Protein AF-A0A976EFM1-F1 (afdb_monomer_lite)

pLDDT: mean 87.57, std 13.15, range [35.78, 98.0]

Structure (mmCIF, N/CA/C/O backbone):
data_AF-A0A976EFM1-F1
#
_entry.id   AF-A0A976EFM1-F1
#
loop_
_atom_site.group_PDB
_atom_site.id
_atom_site.type_symbol
_atom_site.label_atom_id
_atom_site.label_alt_id
_atom_site.label_comp_id
_atom_site.label_asym_id
_atom_site.label_entity_id
_atom_site.label_seq_id
_atom_site.pdbx_PDB_ins_code
_atom_site.Cartn_x
_atom_site.Cartn_y
_atom_site.Cartn_z
_atom_site.occupancy
_atom_site.B_iso_or_equiv
_atom_site.auth_seq_id
_atom_site.auth_comp_id
_atom_site.auth_asym_id
_atom_site.auth_atom_id
_atom_site.pdbx_PDB_model_num
ATOM 1 N N . MET A 1 1 ? -1.343 -1.219 21.651 1.00 35.78 1 MET A N 1
ATOM 2 C CA . MET A 1 1 ? -0.055 -1.313 20.931 1.00 35.78 1 MET A CA 1
ATOM 3 C C . MET A 1 1 ? -0.316 -0.778 19.538 1.00 35.78 1 MET A C 1
ATOM 5 O O . MET A 1 1 ? -1.294 -1.251 18.976 1.00 35.78 1 MET A O 1
ATOM 9 N N . PRO A 1 2 ? 0.452 0.179 18.994 1.00 48.00 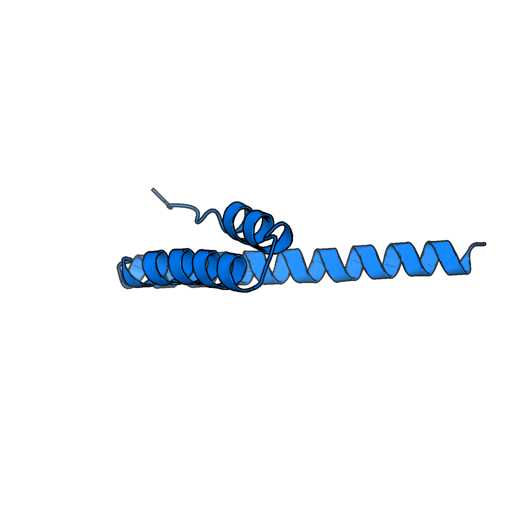2 PRO A N 1
ATOM 10 C CA . PRO A 1 2 ? 0.294 0.517 17.588 1.00 48.00 2 PRO A CA 1
ATOM 11 C C . PRO A 1 2 ? 0.798 -0.681 16.777 1.00 48.00 2 PRO A C 1
ATOM 13 O O . PRO A 1 2 ? 1.972 -1.049 16.844 1.00 48.00 2 PRO A O 1
ATOM 16 N N . THR A 1 3 ? -0.116 -1.366 16.102 1.00 56.88 3 THR A N 1
ATOM 17 C CA . THR A 1 3 ? 0.201 -2.372 15.089 1.00 56.88 3 THR A CA 1
ATOM 18 C C . THR A 1 3 ? 0.734 -1.635 13.873 1.00 56.88 3 THR A C 1
ATOM 20 O O . THR A 1 3 ? -0.043 -1.213 13.029 1.00 56.88 3 THR A O 1
ATOM 23 N N . SER A 1 4 ? 2.053 -1.454 13.794 1.00 75.88 4 SER A N 1
ATOM 24 C CA . SER A 1 4 ? 2.653 -0.913 12.575 1.00 75.88 4 SER A CA 1
ATOM 25 C C . SER A 1 4 ? 2.393 -1.879 11.417 1.00 75.88 4 SER A C 1
ATOM 27 O O . SER A 1 4 ? 2.712 -3.073 11.499 1.00 75.88 4 SER A O 1
ATOM 29 N N . PHE A 1 5 ? 1.799 -1.372 10.342 1.00 89.56 5 PHE A N 1
ATOM 30 C CA . PHE A 1 5 ? 1.465 -2.163 9.167 1.00 89.56 5 PHE A CA 1
ATOM 31 C C . PHE A 1 5 ? 2.711 -2.355 8.296 1.00 89.56 5 PHE A C 1
ATOM 33 O O . PHE A 1 5 ? 3.389 -1.409 7.895 1.00 89.56 5 PHE A O 1
ATOM 40 N N . ASN A 1 6 ? 3.039 -3.609 7.970 1.00 92.19 6 ASN A N 1
ATOM 41 C CA . ASN A 1 6 ? 4.269 -3.941 7.245 1.00 92.19 6 ASN A CA 1
ATOM 42 C C . ASN A 1 6 ? 4.135 -3.739 5.721 1.00 92.19 6 ASN A C 1
ATOM 44 O O . ASN A 1 6 ? 4.266 -4.680 4.935 1.00 92.19 6 ASN A O 1
ATOM 48 N N . PHE A 1 7 ? 3.886 -2.502 5.281 1.00 94.94 7 PHE A N 1
ATOM 49 C CA . PHE A 1 7 ? 3.750 -2.150 3.859 1.00 94.94 7 PHE A CA 1
ATOM 50 C C . PHE A 1 7 ? 4.990 -2.492 3.031 1.00 94.94 7 PHE A C 1
ATOM 52 O O . PHE A 1 7 ? 4.873 -2.875 1.867 1.00 94.94 7 PHE A O 1
ATOM 59 N N . ARG A 1 8 ? 6.179 -2.445 3.647 1.00 93.31 8 ARG A N 1
ATOM 60 C CA . ARG A 1 8 ? 7.444 -2.839 3.010 1.00 93.31 8 ARG A CA 1
ATOM 61 C C . ARG A 1 8 ? 7.405 -4.285 2.512 1.00 93.31 8 ARG A C 1
ATOM 63 O O . ARG A 1 8 ? 7.890 -4.548 1.416 1.00 93.31 8 ARG A O 1
ATOM 70 N N . GLN A 1 9 ? 6.815 -5.205 3.277 1.00 94.88 9 GLN A N 1
ATOM 71 C CA . GLN A 1 9 ? 6.680 -6.603 2.865 1.00 94.88 9 GLN A CA 1
ATOM 72 C C . GLN A 1 9 ? 5.772 -6.750 1.638 1.00 94.88 9 GLN A C 1
ATOM 74 O O . GLN A 1 9 ? 6.153 -7.426 0.683 1.00 94.88 9 GLN A O 1
ATOM 79 N N . TYR A 1 10 ? 4.599 -6.108 1.639 1.00 95.69 10 TYR A N 1
ATOM 80 C CA . TYR A 1 10 ? 3.677 -6.141 0.495 1.00 95.69 10 TYR A CA 1
ATOM 81 C C . TYR A 1 10 ? 4.311 -5.520 -0.754 1.00 95.69 10 TYR A C 1
ATOM 83 O O . TYR A 1 10 ? 4.248 -6.098 -1.837 1.00 95.69 10 TYR A O 1
ATOM 91 N N . HIS A 1 11 ? 4.996 -4.387 -0.594 1.00 94.00 11 HIS A N 1
ATOM 92 C CA . HIS A 1 11 ? 5.696 -3.708 -1.678 1.00 94.00 11 HIS A CA 1
ATOM 93 C C . HIS A 1 11 ? 6.815 -4.567 -2.278 1.00 94.00 11 HIS A C 1
ATOM 95 O O . HIS A 1 11 ? 6.864 -4.754 -3.493 1.00 94.00 11 HIS A O 1
ATOM 101 N N . TYR A 1 12 ? 7.669 -5.154 -1.434 1.00 94.62 12 TYR A N 1
ATOM 102 C CA . TYR A 1 12 ? 8.751 -6.026 -1.886 1.00 94.62 12 TYR A CA 1
ATOM 103 C C . TYR A 1 12 ? 8.220 -7.260 -2.625 1.00 94.62 12 TYR A C 1
ATOM 105 O O . TYR A 1 12 ? 8.717 -7.586 -3.701 1.00 94.62 12 TYR A O 1
ATOM 113 N N . ARG A 1 13 ? 7.179 -7.919 -2.099 1.00 97.31 13 ARG A N 1
ATOM 114 C CA . ARG A 1 13 ? 6.532 -9.051 -2.782 1.00 97.31 13 ARG A CA 1
ATOM 115 C C . ARG A 1 13 ? 5.956 -8.632 -4.135 1.00 97.31 13 ARG A C 1
ATOM 117 O O . ARG A 1 13 ? 6.166 -9.327 -5.117 1.00 97.31 13 ARG A O 1
ATOM 124 N N . SER A 1 14 ? 5.292 -7.477 -4.203 1.00 95.06 14 SER A N 1
ATOM 125 C CA . SER A 1 14 ? 4.679 -6.976 -5.440 1.00 95.06 14 SER A CA 1
ATOM 126 C C . SER A 1 14 ? 5.718 -6.638 -6.520 1.00 95.06 14 SER A C 1
ATOM 128 O O . SER A 1 14 ? 5.521 -6.964 -7.689 1.00 95.06 14 SER A O 1
ATOM 130 N N . ILE A 1 15 ? 6.868 -6.063 -6.141 1.00 93.81 15 ILE A N 1
ATOM 131 C CA . ILE A 1 15 ? 7.981 -5.800 -7.072 1.00 93.81 15 ILE A CA 1
ATOM 132 C C . ILE A 1 15 ? 8.558 -7.101 -7.642 1.00 93.81 15 ILE A C 1
ATOM 134 O O . ILE A 1 15 ? 8.868 -7.150 -8.831 1.00 93.81 15 ILE A O 1
ATOM 138 N N . ASN A 1 16 ? 8.682 -8.139 -6.812 1.00 96.31 16 ASN A N 1
ATOM 139 C CA . ASN A 1 16 ? 9.276 -9.425 -7.193 1.00 96.31 16 ASN A CA 1
ATOM 140 C C . ASN A 1 16 ? 8.268 -10.436 -7.766 1.00 96.31 16 ASN A C 1
ATOM 142 O O . ASN A 1 16 ? 8.661 -11.550 -8.102 1.00 96.31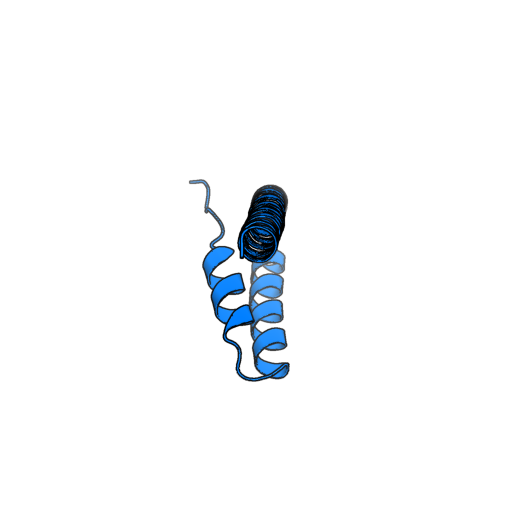 16 ASN A O 1
ATOM 146 N N . ALA A 1 17 ? 6.990 -10.069 -7.874 1.00 96.62 17 ALA A N 1
ATOM 147 C CA . ALA A 1 17 ? 5.959 -10.942 -8.411 1.00 96.62 17 ALA A CA 1
ATOM 148 C C . ALA A 1 17 ? 6.269 -11.329 -9.865 1.00 96.62 17 ALA A C 1
ATOM 150 O O . ALA A 1 17 ? 6.563 -10.468 -10.702 1.00 96.62 17 ALA A O 1
ATOM 151 N N . ALA A 1 18 ? 6.161 -12.621 -10.169 1.00 95.56 18 ALA A N 1
ATOM 152 C CA . ALA A 1 18 ? 6.514 -13.185 -11.468 1.00 95.56 18 ALA A CA 1
ATOM 153 C C . ALA A 1 18 ? 5.504 -12.828 -12.570 1.00 95.56 18 ALA A C 1
ATOM 155 O O . ALA A 1 18 ? 5.820 -12.919 -13.756 1.00 95.56 18 ALA A O 1
ATOM 156 N N . ASN A 1 19 ? 4.276 -12.464 -12.192 1.00 95.88 19 ASN A N 1
ATOM 157 C CA . ASN A 1 19 ? 3.199 -12.111 -13.109 1.00 95.88 19 ASN A CA 1
ATOM 158 C C . ASN A 1 19 ? 2.144 -11.218 -12.435 1.00 95.88 19 ASN A C 1
ATOM 160 O O . ASN A 1 19 ? 2.143 -11.013 -11.219 1.00 95.88 19 ASN A O 1
ATOM 164 N N . ASP A 1 20 ? 1.214 -10.718 -13.246 1.00 95.69 20 ASP A N 1
ATOM 165 C CA . ASP A 1 20 ? 0.139 -9.842 -12.783 1.00 95.69 20 ASP A CA 1
ATOM 166 C C . ASP A 1 20 ? -0.826 -10.536 -11.816 1.00 95.69 20 ASP A C 1
ATOM 168 O O . ASP A 1 20 ? -1.308 -9.892 -10.891 1.00 95.69 20 ASP A O 1
ATOM 172 N N . ALA A 1 21 ? -1.072 -11.842 -11.961 1.00 97.25 21 ALA A N 1
ATOM 173 C CA . ALA A 1 21 ? -1.964 -12.570 -11.057 1.00 97.25 21 ALA A CA 1
ATOM 174 C C . ALA A 1 21 ? -1.406 -12.622 -9.625 1.00 97.25 21 ALA A C 1
ATOM 176 O O . ALA A 1 21 ? -2.154 -12.452 -8.663 1.00 97.25 21 ALA A O 1
ATOM 177 N N . GLU A 1 22 ? -0.091 -12.785 -9.472 1.00 96.94 22 GLU A N 1
ATOM 178 C CA . GLU A 1 22 ? 0.579 -12.725 -8.173 1.00 96.94 22 GLU A CA 1
ATOM 179 C C . GLU A 1 22 ? 0.528 -11.308 -7.578 1.00 96.94 22 GLU A C 1
ATOM 181 O O . GLU A 1 22 ? 0.216 -11.148 -6.397 1.00 96.94 22 GLU A O 1
ATOM 186 N N . ARG A 1 23 ? 0.719 -10.263 -8.397 1.00 96.38 23 ARG A N 1
ATOM 187 C CA . ARG A 1 23 ? 0.525 -8.867 -7.955 1.00 96.38 23 ARG A CA 1
ATOM 188 C C . ARG A 1 23 ? -0.907 -8.614 -7.495 1.00 96.38 23 ARG A C 1
ATOM 190 O O . ARG A 1 23 ? -1.117 -7.984 -6.459 1.00 96.38 23 ARG A O 1
ATOM 197 N N . THR A 1 24 ? -1.891 -9.112 -8.240 1.00 97.25 24 THR A N 1
ATOM 198 C CA . THR A 1 24 ? -3.308 -9.015 -7.881 1.00 97.25 24 THR A CA 1
ATOM 199 C C . THR A 1 24 ? -3.595 -9.731 -6.567 1.00 97.25 24 THR A C 1
ATOM 201 O O . THR A 1 24 ? -4.266 -9.151 -5.720 1.00 97.25 24 THR A O 1
ATOM 204 N N . ALA A 1 25 ? -3.052 -10.933 -6.355 1.00 98.00 25 ALA A N 1
ATOM 205 C CA . ALA A 1 25 ? -3.219 -11.668 -5.103 1.00 98.00 25 ALA A CA 1
ATOM 206 C C . ALA A 1 25 ? -2.643 -10.897 -3.903 1.00 98.00 25 ALA A C 1
ATOM 208 O O . ALA A 1 25 ? -3.320 -10.746 -2.892 1.00 98.00 25 ALA A O 1
ATOM 209 N N . ILE A 1 26 ? -1.446 -10.316 -4.036 1.00 97.19 26 ILE A N 1
ATOM 210 C CA . ILE A 1 26 ? -0.825 -9.495 -2.981 1.00 97.19 26 ILE A CA 1
ATOM 211 C C . ILE A 1 26 ? -1.669 -8.250 -2.668 1.00 97.19 26 ILE A C 1
ATOM 213 O O . ILE A 1 26 ? -1.850 -7.897 -1.503 1.00 97.19 26 ILE A O 1
ATOM 217 N N . ASN A 1 27 ? -2.199 -7.582 -3.696 1.00 94.69 27 ASN A N 1
ATOM 218 C CA . ASN A 1 27 ? -3.083 -6.431 -3.505 1.00 94.69 27 ASN A CA 1
ATOM 219 C C . ASN A 1 27 ? -4.406 -6.836 -2.840 1.00 94.69 27 ASN A C 1
ATOM 221 O O . ASN A 1 27 ? -4.940 -6.070 -2.039 1.00 94.69 27 ASN A O 1
ATOM 225 N N . GLN A 1 28 ? -4.914 -8.031 -3.148 1.00 97.69 28 GLN A N 1
ATOM 226 C CA . GLN A 1 28 ? -6.102 -8.574 -2.502 1.00 97.69 28 GLN A CA 1
ATOM 227 C C . GLN A 1 28 ? -5.837 -8.872 -1.023 1.00 97.69 28 GLN A C 1
ATOM 229 O O . GLN A 1 28 ? -6.614 -8.428 -0.192 1.00 97.69 28 GLN A O 1
ATOM 234 N N . GLU A 1 29 ? -4.706 -9.490 -0.672 1.00 97.19 29 GLU A N 1
ATOM 235 C CA . GLU A 1 29 ? -4.319 -9.710 0.732 1.00 97.19 29 GLU A CA 1
ATOM 236 C C . GLU A 1 29 ? -4.256 -8.396 1.532 1.00 97.19 29 GLU A C 1
ATOM 238 O O . GLU A 1 29 ? -4.727 -8.328 2.667 1.00 97.19 29 GLU A O 1
ATOM 243 N N . LEU A 1 30 ? -3.695 -7.332 0.944 1.00 96.25 30 LEU A N 1
ATOM 244 C CA . LEU A 1 30 ? -3.624 -6.018 1.591 1.00 96.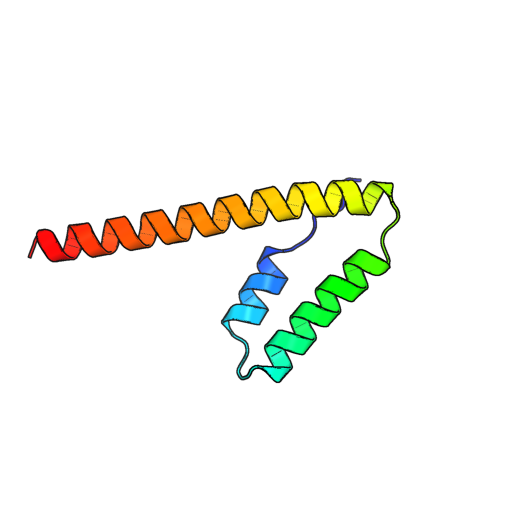25 30 LEU A CA 1
ATOM 245 C C . LEU A 1 30 ? -5.014 -5.385 1.767 1.00 96.25 30 LEU A C 1
ATOM 247 O O . LEU A 1 30 ? -5.275 -4.732 2.780 1.00 96.25 30 LEU A O 1
ATOM 251 N N . LYS A 1 31 ? -5.905 -5.581 0.789 1.00 96.38 31 LYS A N 1
ATOM 252 C CA . LYS A 1 31 ? -7.293 -5.119 0.847 1.00 96.38 31 LYS A CA 1
ATOM 253 C C . LYS A 1 31 ? -8.091 -5.884 1.903 1.00 96.38 31 LYS A C 1
ATOM 255 O O . LYS A 1 31 ? -8.782 -5.252 2.696 1.00 96.38 31 LYS A O 1
ATOM 260 N N . ASP A 1 32 ? -7.943 -7.202 1.959 1.00 97.94 32 ASP A N 1
ATOM 261 C CA . ASP A 1 32 ? -8.599 -8.057 2.949 1.00 97.94 32 ASP A CA 1
ATOM 262 C C . ASP A 1 32 ? -8.140 -7.695 4.368 1.00 97.94 32 ASP A C 1
ATOM 264 O O . ASP A 1 32 ? -8.958 -7.598 5.285 1.00 97.94 32 ASP A O 1
ATOM 268 N N . LEU A 1 33 ? -6.841 -7.404 4.545 1.00 95.75 33 LEU A N 1
ATOM 269 C CA . LEU A 1 33 ? -6.320 -6.861 5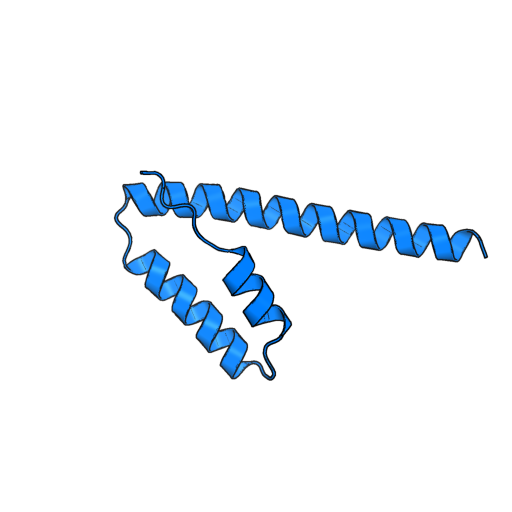.798 1.00 95.75 33 LEU A CA 1
ATOM 270 C C . LEU A 1 33 ? -7.053 -5.569 6.168 1.00 95.75 33 LEU A C 1
ATOM 272 O O . LEU A 1 33 ? -7.587 -5.498 7.268 1.00 95.75 33 LEU A O 1
ATOM 276 N N . TYR A 1 34 ? -7.128 -4.588 5.264 1.00 95.81 34 TYR A N 1
ATOM 277 C CA . TYR A 1 34 ? -7.819 -3.317 5.510 1.00 95.81 34 TYR A CA 1
ATOM 278 C C . TYR A 1 34 ? -9.306 -3.495 5.862 1.00 95.81 34 TYR A C 1
ATOM 280 O O . TYR A 1 34 ? -9.818 -2.837 6.768 1.00 95.81 34 TYR A O 1
ATOM 288 N N . GLU A 1 35 ? -10.008 -4.394 5.172 1.00 97.31 35 GLU A N 1
ATOM 289 C CA . GLU A 1 35 ? -11.425 -4.673 5.425 1.00 97.31 35 GLU A CA 1
ATOM 290 C C . GLU A 1 35 ? -11.662 -5.347 6.784 1.00 97.31 35 GLU A C 1
ATOM 292 O O . GLU A 1 35 ? -12.712 -5.133 7.391 1.00 97.31 35 GLU A O 1
ATOM 297 N N . SER A 1 36 ? -10.680 -6.095 7.298 1.00 96.50 36 SER A N 1
ATOM 298 C CA . SER A 1 36 ? -10.741 -6.728 8.623 1.00 96.50 36 SER A CA 1
ATOM 299 C C . SER A 1 36 ? -10.531 -5.764 9.802 1.00 96.50 36 SER A C 1
ATOM 301 O O . SER A 1 36 ? -10.767 -6.142 10.952 1.00 96.50 36 SER A O 1
ATOM 303 N N . LEU A 1 37 ? -10.086 -4.531 9.539 1.00 95.38 37 LEU A N 1
ATOM 304 C CA . LEU A 1 37 ? -9.754 -3.544 10.567 1.00 95.38 37 LEU A CA 1
ATOM 305 C C . LEU A 1 37 ? -10.992 -2.854 11.152 1.00 95.38 37 LEU A C 1
ATOM 307 O O . LEU A 1 37 ? -12.005 -2.647 10.478 1.00 95.38 37 LEU A O 1
ATOM 311 N N . SER A 1 38 ? -10.871 -2.414 12.407 1.00 95.44 38 SER A N 1
ATOM 312 C CA . SER A 1 38 ? -11.821 -1.473 13.003 1.00 95.44 38 SER A CA 1
ATOM 313 C C . SER A 1 38 ? -11.709 -0.090 12.349 1.00 95.44 38 SER A C 1
ATOM 315 O O . SER A 1 38 ? -10.697 0.232 11.733 1.00 95.44 38 SER A O 1
ATOM 317 N N . GLU A 1 39 ? -12.717 0.771 12.502 1.00 92.75 39 GLU A N 1
ATOM 318 C CA . GLU A 1 39 ? -12.663 2.132 11.938 1.00 92.75 39 GLU A CA 1
ATOM 319 C C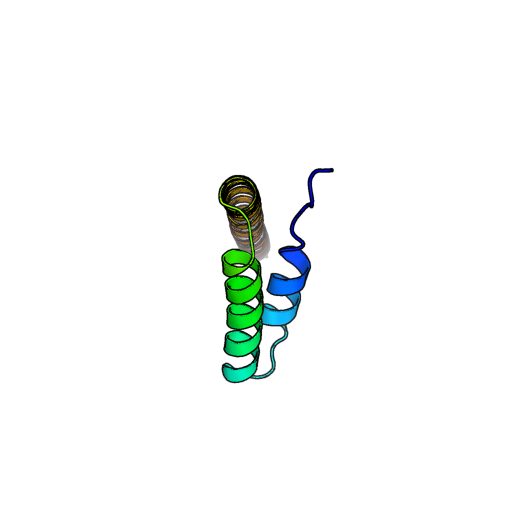 . GLU A 1 39 ? -11.496 2.965 12.493 1.00 92.75 39 GLU A C 1
ATOM 321 O O . GLU A 1 39 ? -10.882 3.737 11.755 1.00 92.75 39 GLU A O 1
ATOM 326 N N . THR A 1 40 ? -11.138 2.766 13.766 1.00 90.06 40 THR A N 1
ATOM 327 C CA . THR A 1 40 ? -9.954 3.393 14.369 1.00 90.06 40 THR A CA 1
ATOM 328 C C . THR A 1 40 ? -8.673 2.892 13.702 1.00 90.06 40 THR A C 1
ATOM 330 O O . THR A 1 40 ? -7.854 3.695 13.265 1.00 90.06 40 THR A O 1
ATOM 333 N N . ASP A 1 41 ? -8.532 1.575 13.533 1.00 93.00 41 ASP A N 1
ATOM 334 C CA . ASP A 1 41 ? -7.330 0.988 12.929 1.00 93.00 41 ASP A CA 1
ATOM 335 C C . ASP A 1 41 ? -7.223 1.303 11.428 1.00 93.00 41 ASP A C 1
ATOM 337 O O . ASP A 1 41 ? -6.122 1.415 10.898 1.00 93.00 41 ASP A O 1
ATOM 341 N N . LYS A 1 42 ? -8.350 1.496 10.727 1.00 95.00 42 LYS A N 1
ATOM 342 C CA . LYS A 1 42 ? -8.362 1.972 9.333 1.00 95.00 42 LYS A CA 1
ATOM 343 C C . LYS A 1 42 ? -7.807 3.386 9.209 1.00 95.00 42 LYS A C 1
ATOM 345 O O . LYS A 1 42 ? -7.157 3.690 8.208 1.00 95.00 42 LYS A O 1
ATOM 350 N N . ALA A 1 43 ? -8.067 4.256 10.187 1.00 93.69 43 ALA A N 1
ATOM 351 C CA . ALA A 1 43 ? -7.500 5.601 10.200 1.00 93.69 43 ALA A CA 1
ATOM 352 C C . ALA A 1 43 ? -5.971 5.545 10.350 1.00 93.69 43 ALA A C 1
ATOM 354 O O . ALA A 1 43 ? -5.261 6.176 9.562 1.00 93.69 43 ALA A O 1
ATOM 355 N N . ASP A 1 44 ? -5.477 4.720 11.276 1.00 94.19 44 ASP A N 1
ATOM 356 C CA . ASP A 1 44 ? -4.042 4.503 11.484 1.00 94.19 44 ASP A CA 1
ATOM 357 C C . ASP A 1 44 ? -3.386 3.850 10.256 1.00 94.19 44 ASP A C 1
ATOM 359 O O . ASP A 1 44 ? -2.354 4.322 9.776 1.00 94.19 44 ASP A O 1
ATOM 363 N N . PHE A 1 45 ? -4.031 2.842 9.661 1.00 95.00 45 PHE A N 1
ATOM 364 C CA . PHE A 1 45 ? -3.587 2.202 8.420 1.00 95.00 45 PHE A CA 1
ATOM 365 C C . PHE A 1 45 ? -3.422 3.214 7.291 1.00 95.00 45 PHE A C 1
ATOM 367 O O . PHE A 1 45 ? -2.402 3.226 6.605 1.00 95.00 45 PHE A O 1
ATOM 374 N N . ASN A 1 46 ? -4.420 4.079 7.099 1.00 95.12 46 ASN A N 1
ATOM 375 C CA . ASN A 1 46 ? -4.395 5.094 6.054 1.00 95.12 46 ASN A CA 1
ATOM 376 C C . ASN A 1 46 ? -3.274 6.114 6.283 1.00 95.12 46 ASN A C 1
ATOM 378 O O . ASN A 1 46 ? -2.596 6.492 5.326 1.00 95.12 46 ASN A O 1
ATOM 382 N N . ALA A 1 47 ? -3.062 6.544 7.528 1.00 95.25 47 ALA A N 1
ATOM 383 C CA . ALA A 1 47 ? -1.988 7.468 7.874 1.00 95.25 47 ALA A CA 1
ATOM 384 C C . ALA A 1 47 ? -0.605 6.844 7.617 1.00 95.25 47 ALA A C 1
ATOM 386 O O . ALA A 1 47 ? 0.236 7.452 6.951 1.00 95.25 47 ALA A O 1
ATOM 387 N N . GLU A 1 48 ? -0.381 5.609 8.072 1.00 95.00 48 GLU A N 1
ATOM 388 C CA . GLU A 1 48 ? 0.879 4.899 7.842 1.00 95.00 48 GLU A CA 1
ATOM 389 C C . GLU A 1 48 ? 1.110 4.601 6.349 1.00 95.00 48 GLU A C 1
ATOM 391 O O . GLU A 1 48 ? 2.231 4.766 5.857 1.00 95.00 48 GLU A O 1
ATOM 396 N N . LEU A 1 49 ? 0.063 4.236 5.597 1.00 95.31 49 LEU A N 1
ATOM 397 C CA . LEU A 1 49 ? 0.150 4.000 4.153 1.00 95.31 49 LEU A CA 1
ATOM 398 C C . LEU A 1 49 ? 0.558 5.274 3.404 1.00 95.31 49 LEU A C 1
ATOM 400 O O . LEU A 1 49 ? 1.414 5.222 2.523 1.00 95.31 49 LEU A O 1
ATOM 404 N N . GLN A 1 50 ? -0.012 6.428 3.762 1.00 94.94 50 GLN A N 1
ATOM 405 C CA . GLN A 1 50 ? 0.357 7.712 3.156 1.00 94.94 50 GLN A CA 1
ATOM 406 C C . GLN A 1 50 ? 1.828 8.057 3.407 1.00 94.94 50 GLN A C 1
ATOM 408 O O . GLN A 1 50 ? 2.534 8.445 2.473 1.00 94.94 50 GLN A O 1
ATOM 413 N N . VAL A 1 51 ? 2.312 7.868 4.639 1.00 94.38 51 VAL A N 1
ATOM 414 C CA . VAL A 1 51 ? 3.727 8.080 4.987 1.00 94.38 51 VAL A CA 1
ATOM 415 C C . VAL A 1 51 ? 4.633 7.136 4.195 1.00 94.38 51 VAL A C 1
ATOM 417 O O . VAL A 1 51 ? 5.657 7.567 3.656 1.00 94.38 51 VAL A O 1
ATOM 420 N N . PHE A 1 52 ? 4.251 5.863 4.078 1.00 93.00 52 PHE A N 1
ATOM 421 C CA . PHE A 1 52 ? 4.994 4.880 3.297 1.00 93.00 52 PHE A CA 1
ATOM 422 C C . PHE A 1 52 ? 5.089 5.286 1.818 1.00 93.00 52 PHE A C 1
ATOM 424 O O . PHE A 1 52 ? 6.191 5.368 1.278 1.00 93.00 52 PHE A O 1
ATOM 431 N N . LEU A 1 53 ? 3.964 5.622 1.179 1.00 91.81 53 LEU A N 1
ATOM 432 C CA . LEU A 1 53 ? 3.927 6.017 -0.234 1.00 91.81 53 LEU A CA 1
ATOM 433 C C . LEU A 1 53 ? 4.729 7.297 -0.506 1.00 91.81 53 LEU A C 1
ATOM 435 O O . LEU A 1 53 ? 5.471 7.353 -1.486 1.00 91.81 53 LEU A O 1
ATOM 439 N N . ALA A 1 54 ? 4.633 8.302 0.371 1.00 91.88 54 ALA A N 1
ATOM 440 C CA . ALA A 1 54 ? 5.426 9.525 0.257 1.00 91.88 54 ALA A CA 1
ATOM 441 C C . ALA A 1 54 ? 6.936 9.243 0.362 1.00 91.88 54 ALA A C 1
ATOM 443 O O . ALA A 1 54 ? 7.732 9.823 -0.379 1.00 91.88 54 ALA A O 1
ATOM 444 N N . THR A 1 55 ? 7.327 8.315 1.241 1.00 91.06 55 THR A N 1
ATOM 445 C CA . THR A 1 55 ? 8.726 7.901 1.420 1.00 91.06 55 THR A CA 1
ATOM 446 C C . THR A 1 55 ? 9.263 7.176 0.187 1.00 91.06 55 THR A C 1
ATOM 448 O O . THR A 1 55 ? 10.351 7.503 -0.289 1.00 91.06 55 THR A O 1
ATOM 451 N N . GLU A 1 56 ? 8.515 6.213 -0.355 1.00 88.88 56 GLU A N 1
ATOM 452 C CA . GLU A 1 56 ? 8.946 5.457 -1.537 1.00 88.88 56 GLU A CA 1
ATOM 453 C C . GLU A 1 56 ? 8.980 6.338 -2.797 1.00 88.88 56 GLU A C 1
ATOM 455 O O . GLU A 1 56 ? 9.927 6.253 -3.578 1.00 88.88 56 GLU A O 1
ATOM 460 N N . TYR A 1 57 ? 8.024 7.262 -2.964 1.00 80.62 57 TYR A N 1
ATOM 461 C CA . TYR A 1 57 ? 8.055 8.233 -4.066 1.00 80.62 57 TYR A CA 1
ATOM 462 C C . TYR A 1 57 ? 9.261 9.180 -3.971 1.00 80.62 57 TYR A C 1
ATOM 464 O O . TYR A 1 57 ? 9.906 9.478 -4.978 1.00 80.62 57 TYR A O 1
ATOM 472 N N . GLY A 1 58 ? 9.602 9.621 -2.754 1.00 81.38 58 GLY A N 1
ATOM 473 C CA . GLY A 1 58 ? 10.803 10.415 -2.498 1.00 81.38 58 GLY A CA 1
ATOM 474 C C . GLY A 1 58 ? 12.085 9.677 -2.891 1.00 81.38 58 GLY A C 1
ATOM 475 O O . GLY A 1 58 ? 12.917 10.243 -3.595 1.00 81.38 58 GLY A O 1
ATOM 476 N N . ARG A 1 59 ? 12.212 8.399 -2.510 1.00 82.94 59 ARG A N 1
ATOM 477 C CA . ARG A 1 59 ? 13.362 7.555 -2.885 1.00 82.94 59 ARG A CA 1
ATOM 478 C C . ARG A 1 59 ? 13.504 7.406 -4.393 1.00 82.94 59 ARG A C 1
ATOM 480 O O . ARG A 1 59 ? 14.581 7.666 -4.916 1.00 82.94 59 ARG A O 1
ATOM 487 N N . LEU A 1 60 ? 12.414 7.077 -5.090 1.00 76.06 60 LEU A N 1
ATOM 488 C CA . LEU A 1 60 ? 12.431 6.909 -6.545 1.00 76.06 60 LEU A CA 1
ATOM 489 C C . LEU A 1 60 ? 12.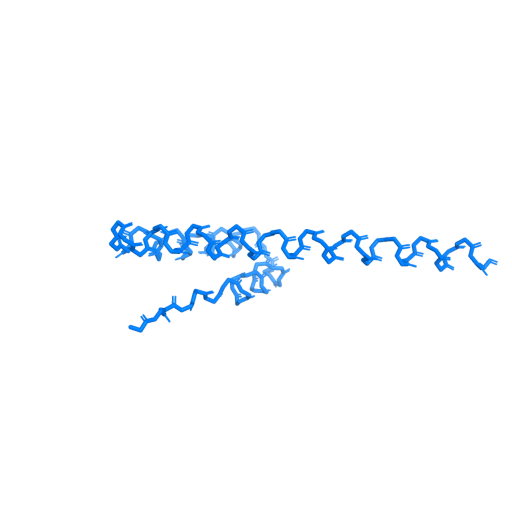936 8.170 -7.261 1.00 76.06 60 LEU A C 1
ATOM 491 O O . LEU A 1 60 ? 13.713 8.085 -8.212 1.00 76.06 60 LEU A O 1
ATOM 495 N N . ARG A 1 61 ? 12.516 9.349 -6.790 1.00 71.06 61 ARG A N 1
ATOM 496 C CA . ARG A 1 61 ? 12.986 10.628 -7.324 1.00 71.06 61 ARG A CA 1
ATOM 497 C C . ARG A 1 61 ? 14.481 10.840 -7.075 1.00 71.06 61 ARG A C 1
ATOM 499 O O . ARG A 1 61 ? 15.184 11.238 -8.000 1.00 71.06 61 ARG A O 1
ATOM 506 N N . THR A 1 62 ? 14.957 10.587 -5.857 1.00 76.19 62 THR A N 1
ATOM 507 C CA . THR A 1 62 ? 16.379 10.730 -5.508 1.00 76.19 62 THR A CA 1
ATOM 508 C C . THR A 1 62 ? 17.261 9.787 -6.328 1.00 76.19 62 THR A C 1
ATOM 510 O O . THR A 1 62 ? 18.281 10.226 -6.857 1.00 76.19 62 THR A O 1
ATOM 513 N N . ASP A 1 63 ? 16.851 8.529 -6.498 1.00 77.12 63 ASP A N 1
ATOM 514 C CA . ASP A 1 63 ? 17.596 7.544 -7.290 1.00 77.12 63 ASP A CA 1
ATOM 515 C C . ASP A 1 63 ? 17.678 7.962 -8.769 1.00 77.12 63 ASP A C 1
ATOM 517 O O . ASP A 1 63 ? 18.739 7.874 -9.391 1.00 77.12 63 ASP A O 1
ATOM 521 N N . TYR A 1 64 ? 16.584 8.496 -9.323 1.00 73.50 64 TYR A N 1
ATOM 522 C CA . TYR A 1 64 ? 16.557 9.039 -10.683 1.00 73.50 64 TYR A CA 1
ATOM 523 C C . TYR A 1 64 ? 17.487 10.250 -10.859 1.00 73.50 64 TYR A C 1
ATOM 525 O O . TYR A 1 64 ? 18.252 10.311 -11.825 1.00 73.50 64 TYR A O 1
ATOM 533 N N . GLU A 1 65 ? 17.444 11.211 -9.930 1.00 79.69 65 GLU A N 1
ATOM 534 C CA . GLU A 1 65 ? 18.309 12.397 -9.960 1.00 79.69 65 GLU A CA 1
ATOM 535 C C . GLU A 1 65 ? 19.798 12.003 -9.876 1.00 79.69 65 GLU A C 1
ATOM 537 O O . GLU A 1 65 ? 20.609 12.529 -10.640 1.00 79.69 65 GLU A O 1
ATOM 542 N N . ALA A 1 66 ? 20.151 11.018 -9.042 1.00 80.50 66 ALA A N 1
ATOM 543 C CA . ALA A 1 66 ? 21.523 10.527 -8.900 1.00 80.50 66 ALA A CA 1
ATOM 544 C C . ALA A 1 66 ? 22.067 9.861 -10.177 1.00 80.50 66 ALA A C 1
ATOM 546 O O . ALA A 1 66 ? 23.191 10.156 -10.590 1.00 80.50 66 ALA A O 1
ATOM 547 N N . ILE A 1 67 ? 21.274 8.999 -10.829 1.00 76.81 67 ILE A N 1
ATOM 548 C CA . ILE A 1 67 ? 21.666 8.340 -12.089 1.00 76.81 67 ILE A CA 1
ATOM 549 C C . ILE A 1 67 ? 21.878 9.377 -13.195 1.00 76.81 67 ILE A C 1
ATOM 551 O O . ILE A 1 67 ? 22.869 9.311 -13.924 1.00 76.81 67 ILE A O 1
ATOM 555 N N . LYS A 1 68 ? 20.981 10.364 -13.301 1.00 76.25 68 LYS A N 1
ATOM 556 C CA . LYS A 1 68 ? 21.107 11.435 -14.293 1.00 76.25 68 LYS A CA 1
ATOM 557 C C . LYS A 1 68 ? 22.387 12.248 -14.082 1.00 76.25 68 LYS A C 1
ATOM 559 O O . LYS A 1 68 ? 23.140 12.450 -15.028 1.00 76.25 68 LYS A O 1
ATOM 564 N N . SER A 1 69 ? 22.679 12.651 -12.843 1.00 71.94 69 SER A N 1
ATOM 565 C CA . SER A 1 69 ? 23.921 13.369 -12.529 1.00 71.94 69 SER A CA 1
ATOM 566 C C . SER A 1 69 ? 25.180 12.552 -12.833 1.00 71.94 69 SER A C 1
ATOM 568 O O . SER A 1 69 ? 26.179 13.129 -13.245 1.00 71.94 69 SER A O 1
ATOM 570 N N . GLN A 1 70 ? 25.154 11.225 -12.670 1.00 71.62 70 GLN A N 1
ATOM 571 C CA . GLN A 1 70 ? 26.276 10.357 -13.054 1.00 71.62 70 GLN A CA 1
ATOM 572 C C . GLN A 1 70 ? 26.450 10.231 -14.574 1.00 71.62 70 GLN A C 1
ATOM 574 O O . GLN A 1 70 ? 27.579 10.083 -15.040 1.00 71.62 70 GLN A O 1
ATOM 579 N N . GLN A 1 71 ? 25.367 10.290 -15.352 1.00 69.50 71 GLN A N 1
ATOM 580 C CA . GLN A 1 71 ? 25.438 10.320 -16.817 1.00 69.50 71 GLN A CA 1
ATOM 581 C C . GLN A 1 71 ? 25.990 11.645 -17.349 1.00 69.50 71 GLN A C 1
ATOM 583 O O . GLN A 1 71 ? 26.778 11.618 -18.283 1.00 69.50 71 GLN A O 1
ATOM 588 N N . ASP A 1 72 ? 25.632 12.775 -16.737 1.00 69.56 72 ASP A N 1
ATOM 589 C CA . ASP A 1 72 ? 26.107 14.105 -17.153 1.00 69.56 72 ASP A CA 1
ATOM 590 C C . ASP A 1 72 ? 27.592 14.366 -16.788 1.00 69.56 72 ASP A C 1
ATOM 592 O O . ASP A 1 72 ? 28.184 15.341 -17.252 1.00 69.56 72 ASP A O 1
ATOM 596 N N . LEU A 1 73 ? 28.197 13.518 -15.941 1.00 62.91 73 LEU A N 1
ATOM 597 C CA . LEU A 1 73 ? 29.593 13.614 -15.479 1.00 62.91 73 LEU A CA 1
ATOM 598 C C . LEU A 1 73 ? 30.577 12.695 -16.236 1.00 62.91 73 LEU A C 1
ATOM 600 O O . LEU A 1 73 ? 31.763 12.690 -15.894 1.00 62.91 73 LEU A O 1
ATOM 604 N N . ASN A 1 74 ? 30.111 11.935 -17.234 1.00 50.56 74 ASN A N 1
ATOM 605 C CA . ASN A 1 74 ? 30.928 11.076 -18.108 1.00 50.56 74 ASN A CA 1
ATOM 606 C C . ASN A 1 74 ? 30.916 11.581 -19.555 1.00 50.56 74 ASN A C 1
ATOM 608 O O . ASN A 1 74 ? 31.939 11.368 -20.243 1.00 50.56 74 ASN A O 1
#

Sequence (74 aa):
MPTSFNFRQYHYRSINAANDAERTAINQELKDLYESLSETDKADFNAELQVFLATEYGRLRTDYEAIKSQQDLN

Radius of gyration: 16.18 Å; chains: 1; bounding box: 44×27×39 Å

Secondary structure (DSSP, 8-state):
------HHHHHHHHHH-SSHHHHHHHHHHHHHHHHTS-HHHHHHHHHHHHHHHHHHHHHHHHHHHHHHHHHHT-

Foldseek 3Di:
DLPQDPVVVLVVQLVPPPDVVSNVVSVVVVVVVLVPDDPVNVVVVVVNVVVVVVVVVVVVVVVVVVVVVVVVVD